Protein AF-A0A7W6MYS4-F1 (a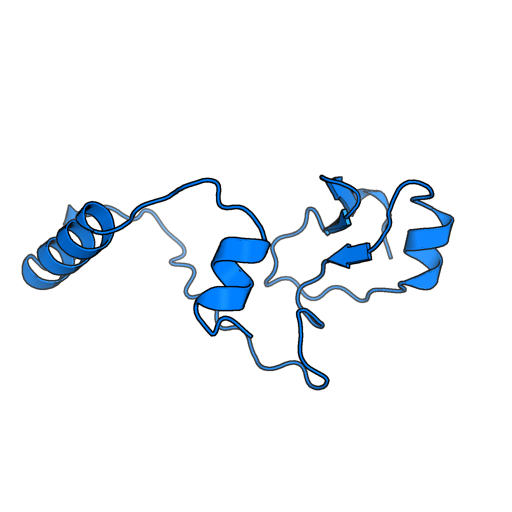fdb_monomer)

Radius of gyration: 18.54 Å; Cα contacts (8 Å, |Δi|>4): 61; chains: 1; bounding box: 41×37×38 Å

Secondary structure (DSSP, 8-state):
--GGGEEEETTEEEESS-TTS-----HHHHHHH-TT-SEEE-TT-SS-SS----------S---GGGS-HHHHHHHHHHHHT-------HHHHHHTT--

Organism: NCBI:txid1472416

Solvent-accessible surface area (backbone atoms only — not comparable to full-atom values): 6681 Å² total; per-residue (Å²): 126,70,73,85,48,45,44,80,54,95,44,25,34,31,61,73,60,64,72,86,58,91,73,83,79,60,66,71,59,47,52,70,71,41,72,78,42,80,48,78,52,59,76,68,61,76,90,47,100,63,71,70,84,80,79,77,86,72,75,91,65,93,83,54,74,84,79,47,55,72,70,55,41,50,53,53,52,50,54,56,76,70,58,80,88,77,93,74,58,72,70,62,44,59,72,70,66,67,122

pLDDT: mean 77.81, std 14.31, range [45.03, 94.06]

Sequence (99 aa):
MNYSDWQIYKKGIISKRAPHIPLKVEVDELFKYFKSGCYVRWYSNFDKAESEKFYFVIKDGDFSMDTISSKTRNMVRRCISECVVQIVDYQQIARGGGI

Foldseek 3Di:
DDQVQWDDDPLEIEGVDDQPDDDDDPPVVNCVVPVSHPYYDHNQDPPDPGRDPPDDPDDPDDDDLVVDDPVVSVVVVVVVVPDDDDDDDPVVCVVVVND

Mean predicted aligned error: 15.22 Å

Structure (mmCIF, N/CA/C/O backbone):
data_AF-A0A7W6MYS4-F1
#
_entry.id   AF-A0A7W6MYS4-F1
#
loop_
_atom_site.group_PDB
_atom_site.id
_atom_site.type_symbol
_atom_site.label_atom_id
_atom_site.label_alt_id
_atom_site.label_comp_id
_atom_site.label_asym_id
_atom_site.label_entity_id
_atom_site.label_seq_id
_atom_site.pdbx_PDB_ins_code
_atom_site.Cartn_x
_atom_site.Cartn_y
_atom_site.Cartn_z
_atom_site.occupancy
_atom_site.B_iso_or_equiv
_atom_site.auth_seq_id
_atom_site.auth_comp_id
_atom_site.auth_asym_id
_atom_site.auth_atom_id
_atom_site.pdbx_PDB_model_num
ATOM 1 N N . MET A 1 1 ? 20.308 -11.891 0.369 1.00 73.25 1 MET A N 1
ATOM 2 C CA . MET A 1 1 ? 18.976 -11.548 -0.176 1.00 73.25 1 MET A CA 1
ATOM 3 C C . MET A 1 1 ? 18.320 -12.837 -0.667 1.00 73.25 1 MET A C 1
ATOM 5 O O . MET A 1 1 ? 19.036 -13.638 -1.249 1.00 73.25 1 MET A O 1
ATOM 9 N N . ASN A 1 2 ? 17.032 -13.090 -0.400 1.00 84.00 2 ASN A N 1
ATOM 10 C CA . ASN A 1 2 ? 16.328 -14.271 -0.929 1.00 84.00 2 ASN A CA 1
ATOM 11 C C . ASN A 1 2 ? 15.378 -13.848 -2.063 1.00 84.00 2 ASN A C 1
ATOM 13 O O . ASN A 1 2 ? 14.493 -13.025 -1.844 1.00 84.00 2 ASN A O 1
ATOM 17 N N . TYR A 1 3 ? 15.560 -14.389 -3.270 1.00 84.62 3 TYR A N 1
ATOM 18 C CA . TYR A 1 3 ? 14.776 -14.011 -4.453 1.00 84.62 3 TYR A CA 1
ATOM 19 C C . TYR A 1 3 ? 13.315 -14.487 -4.398 1.00 84.62 3 TYR A C 1
ATOM 21 O O . TYR A 1 3 ? 12.459 -13.878 -5.038 1.00 84.62 3 TYR A O 1
ATOM 29 N N . SER A 1 4 ? 12.993 -15.520 -3.604 1.00 87.81 4 SER A N 1
ATOM 30 C CA . SER A 1 4 ? 11.610 -16.008 -3.447 1.00 87.81 4 SER A CA 1
ATOM 31 C C . SER A 1 4 ? 10.675 -14.980 -2.805 1.00 87.81 4 SER A C 1
ATOM 33 O O . SER A 1 4 ? 9.461 -15.014 -3.038 1.00 87.81 4 SER A O 1
ATOM 35 N N . ASP A 1 5 ? 11.253 -14.055 -2.036 1.00 88.31 5 ASP A N 1
ATOM 36 C CA . ASP A 1 5 ? 10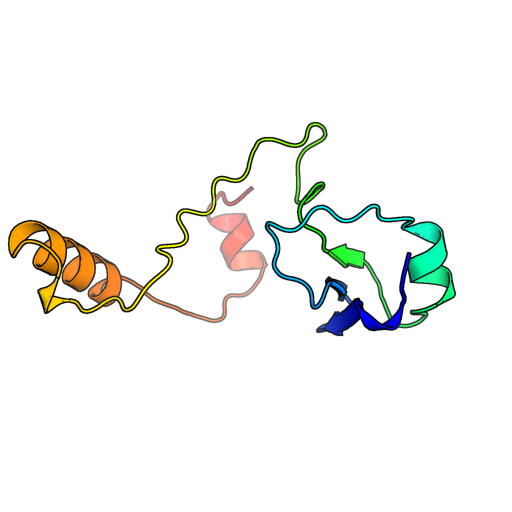.563 -12.976 -1.327 1.00 88.31 5 ASP A CA 1
ATOM 37 C C . ASP A 1 5 ? 10.155 -11.826 -2.254 1.00 88.31 5 ASP A C 1
ATOM 39 O O . ASP A 1 5 ? 9.561 -10.855 -1.795 1.00 88.31 5 ASP A O 1
ATOM 43 N N . TRP A 1 6 ? 10.445 -11.920 -3.552 1.00 90.38 6 TRP A N 1
ATOM 44 C CA . TRP A 1 6 ? 10.15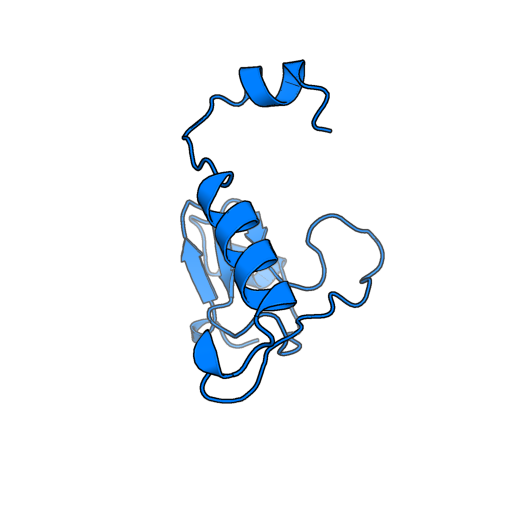8 -10.889 -4.542 1.00 90.38 6 TRP A CA 1
ATOM 45 C C . TRP A 1 6 ? 9.254 -11.421 -5.652 1.00 90.38 6 TRP A C 1
ATOM 47 O O . TRP A 1 6 ? 9.162 -12.624 -5.909 1.00 90.38 6 TRP A O 1
ATOM 57 N N . GLN A 1 7 ? 8.546 -10.511 -6.309 1.00 92.56 7 GLN A N 1
ATOM 58 C CA . GLN A 1 7 ? 7.727 -10.805 -7.481 1.00 92.56 7 GLN A CA 1
ATOM 59 C C . GLN A 1 7 ? 7.677 -9.621 -8.436 1.00 92.56 7 GLN A C 1
ATOM 61 O O . GLN A 1 7 ? 7.871 -8.474 -8.037 1.00 92.56 7 GLN A O 1
ATOM 66 N N . ILE A 1 8 ? 7.345 -9.913 -9.692 1.00 91.50 8 ILE A N 1
ATOM 67 C CA . ILE A 1 8 ? 6.977 -8.893 -10.668 1.00 91.50 8 ILE A CA 1
ATOM 68 C C . ILE A 1 8 ? 5.486 -8.596 -10.544 1.00 91.50 8 ILE A C 1
ATOM 70 O O . ILE A 1 8 ? 4.650 -9.482 -10.693 1.00 91.50 8 ILE A O 1
ATOM 74 N N . TYR A 1 9 ? 5.156 -7.327 -10.341 1.00 90.00 9 TYR A N 1
ATOM 75 C CA . TYR A 1 9 ? 3.793 -6.821 -10.400 1.00 90.00 9 TYR A CA 1
ATOM 76 C C . TYR A 1 9 ? 3.774 -5.512 -11.183 1.00 90.00 9 TYR A C 1
ATOM 78 O O . TYR A 1 9 ? 4.460 -4.560 -10.819 1.00 90.00 9 TYR A O 1
ATOM 86 N N . LYS A 1 10 ? 3.001 -5.466 -12.277 1.00 88.00 10 LYS A N 1
ATOM 87 C CA . LYS A 1 10 ? 2.903 -4.295 -13.172 1.00 88.00 10 LYS A CA 1
ATOM 88 C C . LYS A 1 10 ? 4.275 -3.716 -13.569 1.00 88.00 10 LYS A C 1
ATOM 90 O O . LYS A 1 10 ? 4.487 -2.516 -13.486 1.00 88.00 10 LYS A O 1
ATOM 95 N N . LYS A 1 11 ? 5.215 -4.582 -13.976 1.00 88.50 11 LYS A N 1
ATOM 96 C CA . LYS A 1 11 ? 6.616 -4.230 -14.310 1.00 88.50 11 LYS A CA 1
ATOM 97 C C . LYS A 1 11 ? 7.462 -3.704 -13.136 1.00 88.50 11 LYS A C 1
ATOM 99 O O . LYS A 1 11 ? 8.638 -3.425 -13.337 1.00 88.50 11 LYS A O 1
ATOM 104 N N . GLY A 1 12 ? 6.931 -3.634 -11.919 1.00 88.94 12 GLY A N 1
ATOM 105 C CA . GLY A 1 12 ? 7.705 -3.380 -10.706 1.00 88.94 12 GLY A CA 1
ATOM 106 C C . GLY A 1 12 ? 8.191 -4.674 -10.058 1.00 88.94 12 GLY A C 1
ATOM 107 O O . GLY A 1 12 ? 7.433 -5.639 -9.966 1.00 88.94 12 GLY A O 1
ATOM 108 N N . ILE A 1 13 ? 9.433 -4.691 -9.579 1.00 91.56 13 ILE A N 1
ATOM 109 C CA . ILE A 1 13 ? 9.974 -5.728 -8.692 1.00 91.56 13 ILE A CA 1
ATOM 110 C C . ILE A 1 13 ? 9.582 -5.341 -7.265 1.00 91.56 13 ILE A C 1
ATOM 112 O O . ILE A 1 13 ? 10.028 -4.313 -6.758 1.00 91.56 13 ILE A O 1
ATOM 116 N N . ILE A 1 14 ? 8.709 -6.122 -6.631 1.00 89.12 14 ILE A N 1
ATOM 117 C CA . ILE A 1 14 ? 8.106 -5.784 -5.334 1.00 89.12 14 ILE A CA 1
ATOM 118 C C . ILE A 1 14 ? 8.350 -6.911 -4.334 1.00 89.12 14 ILE A C 1
ATOM 120 O O . ILE A 1 14 ? 8.240 -8.091 -4.677 1.00 89.12 14 ILE A O 1
ATOM 124 N N . SER A 1 15 ? 8.661 -6.541 -3.091 1.00 88.19 15 SER A N 1
ATOM 125 C CA . SER A 1 15 ? 8.742 -7.483 -1.974 1.00 88.19 15 SER A CA 1
ATOM 126 C C . SER A 1 15 ? 7.356 -8.055 -1.649 1.00 88.19 15 SER A C 1
ATOM 128 O O . SER A 1 15 ? 6.378 -7.318 -1.533 1.00 88.19 15 SER A O 1
ATOM 130 N N . LYS A 1 16 ? 7.269 -9.376 -1.482 1.00 87.44 16 LYS A N 1
ATOM 131 C CA . LYS A 1 16 ? 6.099 -10.095 -0.947 1.00 87.44 16 LYS A CA 1
ATOM 132 C C . LYS A 1 16 ? 5.983 -9.956 0.569 1.00 87.44 16 LYS A C 1
ATOM 134 O O . LYS A 1 16 ? 4.940 -10.272 1.133 1.00 87.44 16 LYS A O 1
ATOM 139 N N . ARG A 1 17 ? 7.063 -9.546 1.237 1.00 81.62 17 ARG A N 1
ATOM 140 C CA . ARG A 1 17 ? 7.091 -9.391 2.692 1.00 81.62 17 ARG A CA 1
ATOM 141 C C . ARG A 1 17 ? 6.316 -8.148 3.098 1.00 81.62 17 ARG A C 1
ATOM 143 O O . ARG A 1 17 ? 6.206 -7.187 2.337 1.00 81.62 17 ARG A O 1
ATOM 150 N N . ALA A 1 18 ? 5.818 -8.163 4.329 1.00 78.94 18 ALA A N 1
ATOM 151 C CA . ALA A 1 18 ? 5.146 -7.007 4.888 1.00 78.94 18 ALA A CA 1
ATOM 152 C C . ALA A 1 18 ? 6.097 -5.784 4.917 1.00 78.94 18 ALA A C 1
ATOM 154 O O . ALA A 1 18 ? 7.272 -5.946 5.259 1.00 78.94 18 ALA A O 1
ATOM 155 N N . PRO A 1 19 ? 5.618 -4.566 4.596 1.00 70.44 19 PRO A N 1
ATOM 156 C CA . PRO A 1 19 ? 6.465 -3.376 4.442 1.00 70.44 19 PRO A CA 1
ATOM 157 C C . PRO A 1 19 ? 7.248 -2.958 5.692 1.00 70.44 19 PRO A C 1
ATOM 159 O O . PRO A 1 19 ? 8.262 -2.281 5.577 1.00 70.44 19 PRO A O 1
ATOM 162 N N . HIS A 1 20 ? 6.773 -3.336 6.880 1.00 70.62 20 HIS A N 1
ATOM 163 C CA . HIS A 1 20 ? 7.405 -3.001 8.157 1.00 70.62 20 HIS A CA 1
ATOM 164 C C . HIS A 1 20 ? 8.605 -3.898 8.488 1.00 70.62 20 HIS A C 1
ATOM 166 O O . HIS A 1 20 ? 9.325 -3.623 9.444 1.00 70.62 20 HIS A O 1
ATOM 172 N N . ILE A 1 21 ? 8.808 -4.987 7.742 1.00 73.31 21 ILE A N 1
ATOM 173 C CA . ILE A 1 21 ? 9.906 -5.913 7.987 1.00 73.31 21 ILE A CA 1
ATOM 174 C C . ILE A 1 21 ? 11.149 -5.384 7.269 1.00 73.31 21 ILE A C 1
ATOM 176 O O . ILE A 1 21 ? 11.139 -5.310 6.035 1.00 73.31 21 ILE A O 1
ATOM 180 N N . PRO A 1 22 ? 12.234 -5.062 7.998 1.00 71.06 22 PRO A N 1
ATOM 181 C CA . PRO A 1 22 ? 13.451 -4.585 7.374 1.00 71.06 22 PRO A CA 1
ATOM 182 C C . PRO A 1 22 ? 14.009 -5.613 6.389 1.00 71.06 22 PRO A C 1
ATOM 184 O O . PRO A 1 22 ? 14.098 -6.808 6.681 1.00 71.06 22 PRO A O 1
ATOM 187 N N . LEU A 1 23 ? 14.412 -5.139 5.217 1.00 74.31 23 LEU A N 1
ATOM 188 C CA . LEU A 1 23 ? 14.994 -5.933 4.151 1.00 74.31 23 LEU A CA 1
ATOM 189 C C . LEU A 1 23 ? 16.178 -5.171 3.568 1.00 74.31 23 LEU A C 1
ATOM 191 O O . LEU A 1 23 ? 16.026 -4.057 3.070 1.00 74.31 23 LEU A O 1
ATOM 195 N N . LYS A 1 24 ? 17.354 -5.798 3.588 1.00 78.00 24 LYS A N 1
ATOM 196 C CA 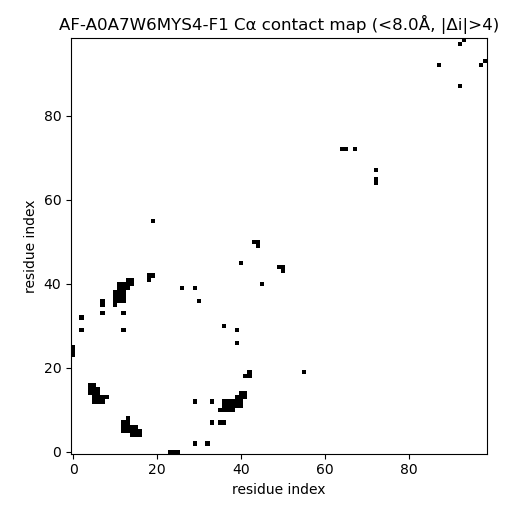. LYS A 1 24 ? 18.496 -5.311 2.817 1.00 78.00 24 LYS A CA 1
ATOM 197 C C . LYS A 1 24 ? 18.238 -5.599 1.337 1.00 78.00 24 LYS A C 1
ATOM 199 O O . LYS A 1 24 ? 18.007 -6.756 0.976 1.00 78.00 24 LYS A O 1
ATOM 204 N N . VAL A 1 25 ? 18.255 -4.557 0.510 1.00 80.19 25 VAL A N 1
ATOM 205 C CA . VAL A 1 25 ? 17.958 -4.638 -0.925 1.00 80.19 25 VAL A CA 1
ATOM 206 C C . VAL A 1 25 ? 19.223 -4.347 -1.723 1.00 80.19 25 VAL A C 1
ATOM 208 O O . VAL A 1 25 ? 19.759 -3.249 -1.636 1.00 80.19 25 VAL A O 1
ATOM 211 N N . GLU A 1 26 ? 19.668 -5.320 -2.518 1.00 86.50 26 GLU A N 1
ATOM 212 C CA . GLU A 1 26 ? 20.736 -5.148 -3.510 1.00 86.50 26 GLU A CA 1
ATOM 213 C C . GLU A 1 26 ? 20.071 -4.990 -4.886 1.00 86.50 26 GLU A C 1
ATOM 215 O O . GLU A 1 26 ? 19.723 -5.967 -5.554 1.00 86.50 26 GLU A O 1
ATOM 220 N N . VAL A 1 27 ? 19.798 -3.744 -5.282 1.00 85.69 27 VAL A N 1
ATOM 221 C CA . VAL A 1 27 ? 18.968 -3.415 -6.460 1.00 85.69 27 VAL A CA 1
ATOM 222 C C . VAL A 1 27 ? 19.530 -4.025 -7.750 1.00 85.69 27 VAL A C 1
ATOM 224 O O . VAL A 1 27 ? 18.778 -4.594 -8.546 1.00 85.69 27 VAL A O 1
ATOM 227 N N . ASP A 1 28 ? 20.850 -3.988 -7.925 1.00 87.62 28 ASP A N 1
ATOM 228 C CA . ASP A 1 28 ? 21.521 -4.537 -9.107 1.00 87.62 28 ASP A CA 1
ATOM 229 C C . ASP A 1 28 ? 21.337 -6.055 -9.231 1.00 87.62 28 ASP A C 1
ATOM 231 O O . ASP A 1 28 ? 21.191 -6.590 -10.333 1.00 87.62 28 ASP A O 1
ATOM 235 N N . GLU A 1 29 ? 21.306 -6.773 -8.107 1.00 89.94 29 GLU A N 1
ATOM 236 C CA . GLU A 1 29 ? 21.046 -8.215 -8.086 1.00 89.94 29 GLU A CA 1
ATOM 237 C C . GLU A 1 29 ? 19.594 -8.529 -8.466 1.00 89.94 29 GLU A C 1
ATOM 239 O O . GLU A 1 29 ? 19.331 -9.496 -9.186 1.00 89.94 29 GLU A O 1
ATOM 244 N N . LEU A 1 30 ? 18.645 -7.682 -8.058 1.00 89.38 30 LEU A N 1
ATOM 245 C CA . LEU A 1 30 ? 17.241 -7.840 -8.431 1.00 89.38 30 LEU A CA 1
ATOM 246 C C . LEU A 1 30 ? 17.019 -7.649 -9.928 1.00 89.38 30 LEU A C 1
ATOM 248 O O . LEU A 1 30 ? 16.321 -8.461 -10.527 1.00 89.38 30 LEU A O 1
ATOM 252 N N . PHE A 1 31 ? 17.639 -6.653 -10.559 1.00 91.62 31 PHE A N 1
ATOM 253 C CA . PHE A 1 31 ? 17.553 -6.492 -12.016 1.00 91.62 31 PHE A CA 1
ATOM 254 C C . PHE A 1 31 ? 18.293 -7.597 -12.781 1.00 91.62 31 PHE A C 1
ATOM 256 O O . PHE A 1 31 ? 17.910 -7.953 -13.901 1.00 91.62 31 PHE A O 1
ATOM 263 N N . LYS A 1 32 ? 19.334 -8.200 -12.188 1.00 91.50 32 LYS A N 1
ATOM 264 C CA . LYS A 1 32 ? 19.964 -9.400 -12.757 1.00 91.50 32 LYS A CA 1
ATOM 265 C C . LYS A 1 32 ? 18.994 -10.580 -12.785 1.00 91.50 32 LYS A C 1
ATOM 267 O O . LYS A 1 32 ? 18.948 -11.263 -13.805 1.00 91.50 32 LYS A O 1
ATOM 272 N N . TYR A 1 33 ? 18.221 -10.783 -11.720 1.00 91.44 33 TYR A N 1
ATOM 273 C CA . TYR A 1 33 ? 17.288 -11.905 -11.592 1.00 91.44 33 TYR A CA 1
ATOM 274 C C . TYR A 1 33 ? 15.951 -11.667 -12.319 1.00 91.44 33 TYR A C 1
ATOM 276 O O . TYR A 1 33 ? 15.468 -12.518 -13.062 1.00 91.44 33 TYR A O 1
ATOM 284 N N . PHE A 1 34 ? 15.361 -10.482 -12.164 1.00 91.50 34 PHE A N 1
ATOM 285 C CA . PHE A 1 34 ? 14.048 -10.118 -12.692 1.00 91.50 34 PHE A CA 1
ATOM 286 C C . PHE A 1 34 ? 14.162 -9.235 -13.942 1.00 91.50 34 PHE A C 1
ATOM 288 O O . PHE A 1 34 ? 13.892 -8.035 -13.912 1.00 91.50 34 PHE A O 1
ATOM 295 N N . LYS A 1 35 ? 14.513 -9.850 -15.078 1.00 88.25 35 LYS A N 1
ATOM 296 C CA . LYS A 1 35 ? 14.768 -9.148 -16.354 1.00 88.25 35 LYS A CA 1
ATOM 297 C C . LYS A 1 35 ? 13.599 -8.326 -16.903 1.00 88.25 35 LYS A C 1
ATOM 299 O O . LYS A 1 35 ? 13.817 -7.417 -17.693 1.00 88.25 35 LYS A O 1
ATOM 304 N N . SER A 1 36 ? 12.363 -8.651 -16.526 1.00 88.69 36 SER A N 1
ATOM 305 C CA . SER A 1 36 ? 11.158 -7.950 -16.988 1.00 88.69 36 SER A CA 1
ATOM 306 C C . SER A 1 36 ? 10.744 -6.769 -16.101 1.00 88.69 36 SER A C 1
ATOM 308 O O . SER A 1 36 ? 9.749 -6.105 -16.410 1.00 88.69 36 SER A O 1
ATOM 310 N N . GLY A 1 37 ? 11.468 -6.532 -15.003 1.00 87.94 37 GLY A N 1
ATOM 311 C CA . GLY A 1 37 ? 11.248 -5.416 -14.094 1.00 87.94 37 GLY A CA 1
ATOM 312 C C . GLY A 1 37 ? 11.869 -4.122 -14.610 1.00 87.94 37 GLY A C 1
ATOM 313 O O . GLY A 1 37 ? 12.989 -4.123 -15.108 1.00 87.94 37 GLY A O 1
ATOM 314 N N . CYS A 1 38 ? 11.147 -3.014 -14.468 1.00 88.00 38 CYS A N 1
ATOM 315 C CA . CYS A 1 38 ? 11.585 -1.674 -14.866 1.00 88.00 38 CYS A CA 1
ATOM 316 C C . CYS A 1 38 ? 11.968 -0.799 -13.664 1.00 88.00 38 CYS A C 1
ATOM 318 O O . CYS A 1 38 ? 12.711 0.161 -13.815 1.00 88.00 38 CYS A O 1
ATOM 320 N N . TYR A 1 39 ? 11.464 -1.121 -12.473 1.00 84.38 39 TYR A N 1
ATOM 321 C CA . TYR A 1 39 ? 11.746 -0.407 -11.230 1.00 84.38 39 TYR A CA 1
ATOM 322 C C . TYR A 1 39 ? 11.629 -1.364 -10.042 1.00 84.38 39 TYR A C 1
ATOM 324 O O . TYR A 1 39 ? 10.917 -2.369 -10.120 1.00 84.38 39 TYR A O 1
ATOM 332 N N . VAL A 1 40 ? 12.302 -1.056 -8.933 1.00 84.50 40 VAL A N 1
ATOM 333 C CA . VAL A 1 40 ? 12.179 -1.807 -7.676 1.00 84.50 40 VAL A CA 1
ATOM 334 C C . VAL A 1 40 ? 11.368 -0.976 -6.691 1.00 84.50 40 VAL A C 1
ATOM 336 O O . VAL A 1 40 ? 11.658 0.197 -6.481 1.00 84.50 40 VAL A O 1
ATOM 339 N N . ARG A 1 41 ? 10.346 -1.577 -6.076 1.00 78.75 41 ARG A N 1
ATOM 340 C CA . ARG A 1 41 ? 9.528 -0.942 -5.039 1.00 78.75 41 ARG A CA 1
ATOM 341 C C . ARG A 1 41 ? 9.790 -1.616 -3.699 1.00 78.75 41 ARG A C 1
ATOM 343 O O . ARG A 1 41 ? 9.423 -2.775 -3.505 1.00 78.75 41 ARG A O 1
ATOM 350 N N . TRP A 1 42 ? 10.379 -0.876 -2.764 1.00 77.75 42 TRP A N 1
ATOM 351 C CA . TRP A 1 42 ? 10.587 -1.333 -1.391 1.00 77.75 42 TRP A CA 1
ATOM 352 C C . TRP A 1 42 ? 10.435 -0.187 -0.384 1.00 77.75 42 TRP A C 1
ATOM 354 O O . TRP A 1 42 ? 10.389 0.984 -0.752 1.00 77.75 42 TRP A O 1
ATOM 364 N N . TYR A 1 43 ? 10.300 -0.552 0.892 1.00 65.12 43 TYR A N 1
ATOM 365 C CA . TYR A 1 43 ? 9.831 0.331 1.963 1.00 65.12 43 TYR A CA 1
ATOM 366 C C . TYR A 1 43 ? 10.785 1.484 2.306 1.00 65.12 43 TYR A C 1
ATOM 368 O O . TYR A 1 43 ? 10.329 2.508 2.797 1.00 65.12 43 TYR A O 1
ATOM 376 N N . SER A 1 44 ? 12.094 1.333 2.080 1.00 59.28 44 SER A N 1
ATOM 377 C CA . SER A 1 44 ? 13.080 2.296 2.584 1.00 59.28 44 SER A CA 1
ATOM 378 C C . SER A 1 44 ? 13.396 3.431 1.612 1.00 59.28 44 SER A C 1
ATOM 380 O O 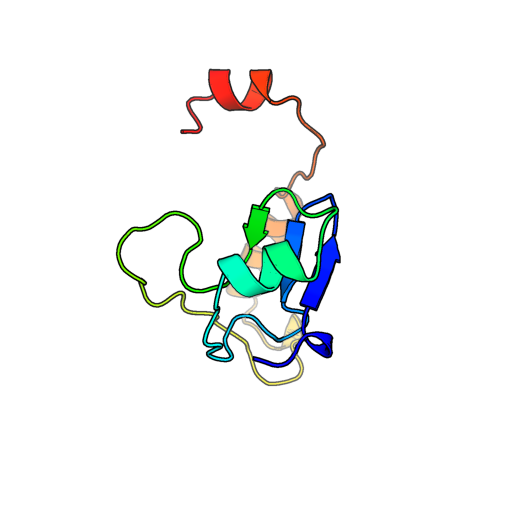. SER A 1 44 ? 14.215 4.272 1.957 1.00 59.28 44 SER A O 1
ATOM 382 N N . ASN A 1 45 ? 12.822 3.425 0.404 1.00 55.56 45 ASN A N 1
ATOM 383 C CA . ASN A 1 45 ? 13.255 4.318 -0.676 1.00 55.56 45 ASN A CA 1
ATOM 384 C C . ASN A 1 45 ? 12.110 4.741 -1.610 1.00 55.56 45 ASN A C 1
ATOM 386 O O . ASN A 1 45 ? 12.323 5.035 -2.785 1.00 55.56 45 ASN A O 1
ATOM 390 N N . PHE A 1 46 ? 10.875 4.734 -1.105 1.00 50.88 46 PHE A N 1
ATOM 391 C CA . PHE A 1 46 ? 9.754 5.335 -1.820 1.00 50.88 46 PHE A CA 1
ATOM 392 C C . PHE A 1 46 ? 9.849 6.860 -1.622 1.00 50.88 46 PHE A C 1
ATOM 394 O O . PHE A 1 46 ? 9.347 7.395 -0.640 1.00 50.88 46 PHE A O 1
ATOM 401 N N . ASP A 1 47 ? 10.558 7.523 -2.540 1.00 47.31 47 ASP A N 1
ATOM 402 C CA . ASP A 1 47 ? 10.566 8.981 -2.764 1.00 47.31 47 ASP A CA 1
ATOM 403 C C . ASP A 1 47 ? 11.30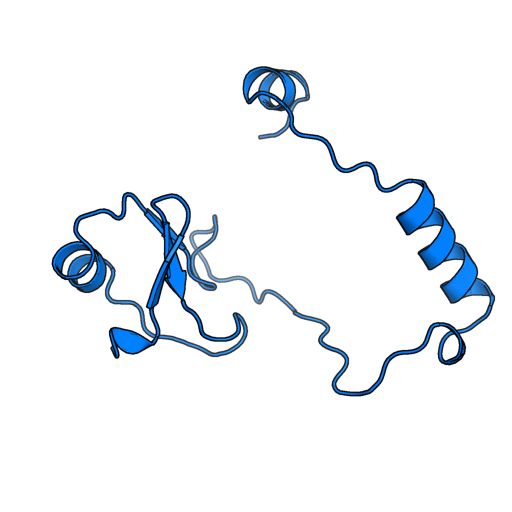9 9.908 -1.770 1.00 47.31 47 ASP A C 1
ATOM 405 O O . ASP A 1 47 ? 11.080 11.116 -1.770 1.00 47.31 47 ASP A O 1
ATOM 409 N N . LYS A 1 48 ? 12.250 9.411 -0.951 1.00 46.34 48 LYS A N 1
ATOM 410 C CA . LYS A 1 48 ? 13.106 10.274 -0.102 1.00 46.34 48 LYS A CA 1
ATOM 411 C C . LYS A 1 48 ? 14.552 9.780 -0.007 1.00 46.34 48 LYS A C 1
ATOM 413 O O . LYS A 1 48 ? 14.790 8.581 0.065 1.00 46.34 48 LYS A O 1
ATOM 418 N N . ALA A 1 49 ? 15.504 10.720 0.040 1.00 50.12 49 ALA A N 1
ATOM 419 C CA . ALA A 1 49 ? 16.941 10.457 0.210 1.00 50.12 49 ALA A CA 1
ATOM 420 C C . ALA A 1 49 ? 17.315 9.954 1.621 1.00 50.12 49 ALA A C 1
ATOM 422 O O . ALA A 1 49 ? 18.360 9.335 1.800 1.00 50.12 49 ALA A O 1
ATOM 423 N N . GLU A 1 50 ? 16.451 10.184 2.611 1.00 50.38 50 GLU A N 1
ATOM 424 C CA . GLU A 1 50 ? 16.593 9.679 3.975 1.00 50.38 50 GLU A CA 1
ATOM 425 C C . GLU A 1 50 ? 15.332 8.900 4.358 1.00 50.38 50 GLU A C 1
ATOM 427 O O . GLU A 1 50 ? 14.208 9.357 4.131 1.00 50.38 50 GLU A O 1
ATOM 432 N N . SER A 1 51 ? 15.509 7.704 4.927 1.00 49.66 51 SER A N 1
ATOM 433 C CA . SER A 1 51 ? 14.392 6.867 5.355 1.00 49.66 51 SER A CA 1
ATOM 434 C C . SER A 1 51 ? 13.698 7.505 6.559 1.00 49.66 51 SER A C 1
ATOM 436 O O . SER A 1 51 ? 14.094 7.302 7.710 1.00 49.66 51 SER A O 1
ATOM 438 N N . GLU A 1 52 ? 12.644 8.272 6.320 1.00 52.72 52 GLU A N 1
ATOM 439 C CA . GLU A 1 52 ? 11.730 8.625 7.395 1.00 52.72 52 GLU A CA 1
ATOM 440 C C . GLU A 1 52 ? 10.958 7.383 7.841 1.00 52.72 52 GLU A C 1
ATOM 442 O O . GLU A 1 52 ? 10.557 6.529 7.044 1.00 52.72 52 GLU A O 1
ATOM 447 N N . LYS A 1 53 ? 10.766 7.280 9.157 1.00 47.94 53 LYS A N 1
ATOM 448 C CA . LYS A 1 53 ? 9.994 6.220 9.800 1.00 47.94 53 LYS A CA 1
ATOM 449 C C . LYS A 1 53 ? 8.552 6.304 9.301 1.00 47.94 53 LYS A C 1
ATOM 451 O O . LYS A 1 53 ? 7.753 7.071 9.828 1.00 47.94 53 LYS A O 1
ATOM 456 N N . PHE A 1 54 ? 8.213 5.520 8.283 1.00 47.34 54 PHE A N 1
ATOM 457 C CA . PHE A 1 54 ? 6.824 5.278 7.918 1.00 47.34 54 PHE A CA 1
ATOM 458 C C . PHE A 1 54 ? 6.170 4.532 9.087 1.00 47.34 54 PHE A C 1
ATOM 460 O O . PHE A 1 54 ? 6.429 3.349 9.313 1.00 47.34 54 PHE A O 1
ATOM 467 N N . TYR A 1 55 ? 5.369 5.240 9.882 1.00 50.28 55 TYR A N 1
ATOM 468 C CA . TYR A 1 55 ? 4.602 4.626 10.958 1.00 50.28 55 TYR A CA 1
ATOM 469 C C . TYR A 1 55 ? 3.385 3.939 10.348 1.00 50.28 55 TYR A C 1
ATOM 471 O O . TYR A 1 55 ? 2.415 4.583 9.953 1.00 50.28 55 TYR A O 1
ATOM 479 N N . PHE A 1 56 ? 3.424 2.614 10.279 1.00 52.38 56 PHE A N 1
ATOM 480 C CA . PHE A 1 56 ? 2.211 1.836 10.095 1.00 52.38 56 PHE A CA 1
ATOM 481 C C . PHE A 1 56 ? 1.522 1.732 11.457 1.00 52.38 56 PHE A C 1
ATOM 483 O O . PHE A 1 56 ? 2.063 1.121 12.376 1.00 52.38 56 PHE A O 1
ATOM 490 N N . VAL A 1 57 ? 0.329 2.311 11.602 1.00 55.06 57 VAL A N 1
ATOM 491 C CA . VAL A 1 57 ? -0.554 1.970 12.726 1.00 55.06 57 VAL A CA 1
ATOM 492 C C . VAL A 1 57 ? -1.274 0.684 12.339 1.00 55.06 57 VAL A C 1
ATOM 494 O O . VAL A 1 57 ? -2.384 0.706 11.812 1.00 55.06 57 VAL A O 1
ATOM 497 N N . ILE A 1 58 ? -0.593 -0.445 12.522 1.00 59.69 58 ILE A N 1
ATOM 498 C CA . ILE A 1 58 ? -1.212 -1.763 12.393 1.00 59.69 58 ILE A CA 1
ATOM 499 C C . ILE A 1 58 ? -1.856 -2.053 13.742 1.00 59.69 58 ILE A C 1
ATOM 501 O O . ILE A 1 58 ? -1.173 -2.136 14.761 1.00 59.69 58 ILE A O 1
ATOM 505 N N . LYS A 1 59 ? -3.186 -2.140 13.771 1.00 63.94 59 LYS A N 1
ATOM 506 C CA . LYS A 1 59 ? -3.872 -2.665 14.945 1.00 63.94 59 LYS A CA 1
ATOM 507 C C . LYS A 1 59 ? -3.735 -4.182 14.900 1.00 63.94 59 LYS A C 1
ATOM 509 O O . LYS A 1 59 ? -4.424 -4.830 14.121 1.00 63.94 59 LYS A O 1
ATOM 514 N N . ASP A 1 60 ? -2.829 -4.717 15.710 1.00 57.31 60 ASP A N 1
ATOM 515 C CA . ASP A 1 60 ? -2.693 -6.159 15.899 1.00 57.31 60 ASP A CA 1
ATOM 516 C C . ASP A 1 60 ? -3.916 -6.667 16.678 1.00 57.31 60 ASP A C 1
ATOM 518 O O . ASP A 1 60 ? -4.023 -6.492 17.892 1.00 57.31 60 ASP A O 1
ATOM 522 N N . GLY A 1 61 ? -4.893 -7.218 15.953 1.00 74.94 61 GLY A N 1
ATOM 523 C CA . GLY A 1 61 ? -6.103 -7.828 16.508 1.00 74.94 61 GLY A CA 1
ATOM 524 C C . GLY A 1 61 ? -7.358 -7.571 15.676 1.00 74.94 61 GLY A C 1
ATOM 525 O O . GLY A 1 61 ? -7.367 -6.743 14.762 1.00 74.94 61 GLY A O 1
ATOM 526 N N . ASP A 1 62 ? -8.441 -8.269 16.019 1.00 73.62 62 ASP A N 1
ATOM 527 C CA . ASP A 1 62 ? -9.730 -8.091 15.356 1.00 73.62 62 ASP A CA 1
ATOM 528 C C . ASP A 1 62 ? -10.240 -6.656 15.538 1.00 73.62 62 ASP A C 1
ATOM 530 O O . ASP A 1 62 ? -10.358 -6.125 16.649 1.00 73.62 62 ASP A O 1
ATOM 534 N N . PHE A 1 63 ? -10.549 -6.007 14.418 1.00 79.00 63 PHE A N 1
ATOM 535 C CA . PHE A 1 63 ? -11.119 -4.670 14.394 1.00 79.00 63 PHE A CA 1
ATOM 536 C C . PHE A 1 63 ? -12.571 -4.737 13.931 1.00 79.00 63 PHE A C 1
ATOM 538 O O . PHE A 1 63 ? -12.856 -5.094 12.791 1.00 79.00 63 PHE A O 1
ATOM 545 N N . SER A 1 64 ? -13.490 -4.331 14.806 1.00 82.81 64 SER A N 1
ATOM 546 C CA . SER A 1 64 ? -14.884 -4.075 14.439 1.00 82.81 64 SER A CA 1
ATOM 547 C C . SER A 1 64 ? -15.212 -2.597 14.625 1.00 82.81 64 SER A C 1
ATOM 549 O O . SER A 1 64 ? -14.717 -1.944 15.547 1.00 82.81 64 SER A O 1
ATOM 551 N N . MET A 1 65 ? -16.105 -2.073 13.784 1.00 84.94 65 MET A N 1
ATOM 552 C CA . MET A 1 65 ? -16.686 -0.741 13.958 1.00 84.94 65 MET A CA 1
ATOM 553 C C . MET A 1 65 ? -17.348 -0.578 15.330 1.00 84.94 65 MET A C 1
ATOM 555 O O . MET A 1 65 ? -17.412 0.528 15.851 1.00 84.94 65 MET A O 1
ATOM 559 N N . ASP A 1 66 ? -17.798 -1.659 15.957 1.00 86.88 66 ASP A N 1
ATOM 560 C CA . ASP A 1 66 ? -18.393 -1.608 17.293 1.00 86.88 66 ASP A CA 1
ATOM 561 C C . ASP A 1 66 ? -17.360 -1.393 18.405 1.00 86.88 66 ASP A C 1
ATOM 563 O O . ASP A 1 66 ? -17.717 -0.969 19.500 1.00 86.88 66 ASP A O 1
ATOM 567 N N . THR A 1 67 ? -16.072 -1.599 18.109 1.00 87.81 67 THR A N 1
ATOM 568 C CA . THR A 1 67 ? -14.969 -1.385 19.061 1.00 87.81 67 THR A CA 1
ATOM 569 C C . THR A 1 67 ? -14.530 0.076 19.174 1.00 87.81 67 THR A C 1
ATOM 571 O O . THR A 1 67 ? -13.693 0.395 20.018 1.00 87.81 67 THR A O 1
ATOM 574 N N . ILE A 1 68 ? -15.062 0.979 18.340 1.00 89.06 68 ILE A N 1
ATOM 575 C CA . ILE A 1 68 ? -14.718 2.408 18.360 1.00 89.06 68 ILE A CA 1
ATOM 576 C C . ILE A 1 68 ? -15.921 3.262 18.777 1.00 89.06 68 ILE A C 1
ATOM 578 O O . ILE A 1 68 ? -17.081 2.915 18.543 1.00 89.06 68 ILE A O 1
ATOM 582 N N . SER A 1 69 ? -15.642 4.418 19.390 1.00 92.94 69 SER A N 1
ATOM 583 C CA . SER A 1 69 ? -16.685 5.324 19.886 1.00 92.94 69 SER A CA 1
ATOM 584 C C . SER A 1 69 ? -17.661 5.735 18.778 1.00 92.94 69 SER A C 1
ATOM 586 O O . SER A 1 69 ? -17.291 5.818 17.605 1.00 92.94 69 SER A O 1
ATOM 588 N N . SER A 1 70 ? -18.904 6.067 19.134 1.00 93.06 70 SER A N 1
ATOM 589 C CA . SER A 1 70 ? -19.907 6.538 18.165 1.00 93.06 70 SER A CA 1
ATOM 590 C C . SER A 1 70 ? -19.425 7.749 17.357 1.00 93.06 70 SER A C 1
ATOM 592 O O . SER A 1 70 ? -19.678 7.823 16.155 1.00 93.06 70 SER A O 1
ATOM 594 N N . LYS A 1 71 ? -18.655 8.652 17.984 1.00 94.06 71 LYS A N 1
ATOM 595 C CA . LYS A 1 71 ? -18.029 9.796 17.307 1.00 94.06 71 LYS A CA 1
ATOM 596 C C . LYS A 1 71 ? -17.009 9.331 16.265 1.00 94.06 71 LYS A C 1
ATOM 598 O O . LYS A 1 71 ? -17.070 9.766 15.118 1.00 94.06 71 LYS A O 1
ATOM 603 N N . THR A 1 72 ? -16.116 8.413 16.637 1.00 91.38 72 THR A N 1
ATOM 604 C CA . THR A 1 72 ? -15.104 7.855 15.728 1.00 91.38 72 THR A CA 1
ATOM 605 C C . THR A 1 72 ? -15.751 7.074 14.584 1.00 91.38 72 THR A C 1
ATOM 607 O O . THR A 1 72 ? -15.396 7.296 13.431 1.00 91.38 72 THR A O 1
ATOM 610 N N . ARG A 1 73 ? -16.756 6.230 14.864 1.00 93.50 73 ARG A N 1
ATOM 611 C CA . ARG A 1 73 ? -17.533 5.519 13.832 1.00 93.50 73 ARG A CA 1
ATOM 612 C C . ARG A 1 73 ? -18.137 6.472 12.809 1.00 93.50 73 ARG A C 1
ATOM 614 O O . ARG A 1 73 ? -18.083 6.181 11.619 1.00 93.50 73 ARG A O 1
ATOM 621 N N . ASN A 1 74 ? -18.719 7.582 13.261 1.00 92.38 74 ASN A N 1
ATOM 622 C CA . ASN A 1 74 ? -19.335 8.561 12.368 1.00 92.38 74 ASN A CA 1
ATOM 623 C C . ASN A 1 74 ? -18.292 9.209 11.440 1.00 92.38 74 ASN A C 1
ATOM 625 O O . ASN A 1 74 ? -18.503 9.284 10.234 1.00 92.38 74 ASN A O 1
ATOM 629 N N . MET A 1 75 ? -17.129 9.584 11.982 1.00 91.12 75 MET A N 1
ATOM 630 C CA . MET A 1 75 ? -16.021 10.127 11.185 1.00 91.12 75 MET A CA 1
ATOM 631 C C . MET A 1 75 ? -15.503 9.122 10.154 1.00 91.12 75 MET A C 1
ATOM 633 O O . MET A 1 75 ? -15.323 9.476 8.993 1.00 91.12 75 MET A O 1
ATOM 637 N N . VAL A 1 76 ? -15.313 7.861 10.556 1.00 88.44 76 VAL A N 1
ATOM 638 C CA . VAL A 1 76 ? -14.868 6.792 9.650 1.00 88.44 76 VAL A CA 1
ATOM 639 C C . VAL A 1 76 ? -15.888 6.570 8.532 1.00 88.44 76 VAL A C 1
ATOM 641 O O . VAL A 1 76 ? -15.511 6.542 7.365 1.00 88.44 76 VAL A O 1
ATOM 644 N N . ARG A 1 77 ? -17.184 6.477 8.860 1.00 90.00 77 ARG A N 1
ATOM 645 C CA . ARG A 1 77 ? -18.249 6.315 7.857 1.00 90.00 77 ARG A CA 1
ATOM 646 C C . ARG A 1 77 ? -18.304 7.485 6.878 1.00 90.00 77 ARG A C 1
ATOM 648 O O . ARG A 1 77 ? -18.412 7.235 5.685 1.00 90.00 77 ARG A O 1
ATOM 655 N N . A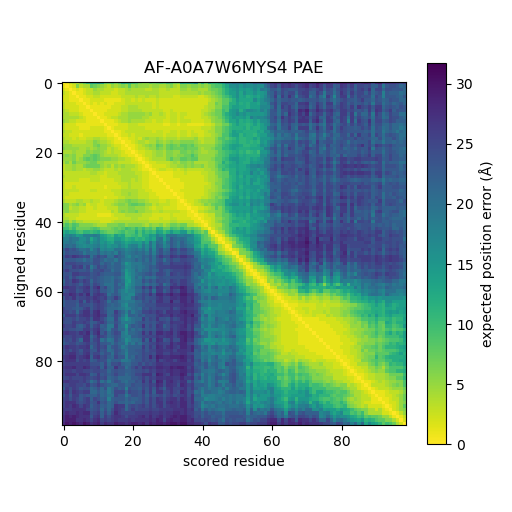RG A 1 78 ? -18.186 8.726 7.363 1.00 90.00 78 ARG A N 1
ATOM 656 C CA . ARG A 1 78 ? -18.129 9.927 6.513 1.00 90.00 78 ARG A CA 1
ATOM 657 C C . ARG A 1 78 ? -16.939 9.904 5.558 1.00 90.00 78 ARG A C 1
ATOM 659 O O . ARG A 1 78 ? -17.118 10.075 4.359 1.00 90.00 78 ARG A O 1
ATOM 666 N N . CYS A 1 79 ? -15.752 9.610 6.081 1.00 86.88 79 CYS A N 1
ATOM 667 C CA . CYS A 1 79 ? -14.534 9.521 5.279 1.00 86.88 79 CYS A CA 1
ATOM 668 C C . CYS A 1 79 ? -14.664 8.462 4.172 1.00 86.88 79 CYS A C 1
ATOM 670 O O . CYS A 1 79 ? -14.329 8.722 3.023 1.00 86.88 79 CYS A O 1
ATOM 672 N N . ILE A 1 80 ? -15.228 7.291 4.492 1.00 85.88 80 ILE A N 1
ATOM 673 C CA . ILE A 1 80 ? -15.485 6.237 3.501 1.00 85.88 80 ILE A CA 1
ATOM 674 C C . ILE A 1 80 ? -16.548 6.673 2.485 1.00 85.88 80 ILE A C 1
ATOM 676 O O . ILE A 1 80 ? -16.374 6.418 1.300 1.00 85.88 80 ILE A O 1
ATOM 680 N N . SER A 1 81 ? -17.629 7.338 2.912 1.00 86.88 81 SER A N 1
ATOM 681 C CA . SER A 1 81 ? -18.678 7.796 1.987 1.00 86.88 81 SER A CA 1
ATOM 682 C C . SER A 1 81 ? -18.199 8.865 1.006 1.00 86.88 81 SER A C 1
ATOM 684 O O . SER A 1 81 ? -18.734 8.969 -0.091 1.00 86.88 81 SER A O 1
ATOM 686 N N . GLU A 1 82 ? -17.189 9.643 1.395 1.00 83.88 82 GLU A N 1
ATOM 687 C CA . GLU A 1 82 ? -16.553 10.663 0.557 1.00 83.88 82 GLU A CA 1
ATOM 688 C C . GLU A 1 82 ? -15.335 10.109 -0.210 1.00 83.88 82 GLU A C 1
ATOM 690 O O . GLU A 1 82 ? -14.727 10.813 -1.016 1.00 83.88 82 GLU A O 1
ATOM 695 N N . CYS A 1 83 ? -14.971 8.839 0.004 1.00 82.75 83 CYS A N 1
ATOM 696 C CA . CYS A 1 83 ? -13.847 8.201 -0.666 1.00 82.75 83 CYS A CA 1
ATOM 697 C C . CYS A 1 83 ? -14.245 7.772 -2.083 1.00 82.75 83 CYS A C 1
ATOM 699 O O . CYS A 1 83 ? -14.931 6.769 -2.285 1.00 82.75 83 CYS A O 1
ATOM 701 N N . VAL A 1 84 ? -13.784 8.527 -3.079 1.00 80.19 84 VAL A N 1
ATOM 702 C CA . VAL A 1 84 ? -13.986 8.209 -4.496 1.00 80.19 84 VAL A CA 1
ATOM 703 C C . VAL A 1 84 ? -12.718 7.577 -5.062 1.00 80.19 84 VAL A C 1
ATOM 705 O O . VAL A 1 84 ? -11.657 8.199 -5.086 1.00 80.19 84 VAL A O 1
ATOM 708 N N . VAL A 1 85 ? -12.834 6.343 -5.560 1.00 79.94 85 VAL A N 1
ATOM 709 C CA . VAL A 1 85 ? -11.759 5.655 -6.287 1.00 79.94 85 VAL A CA 1
ATOM 710 C C . VAL A 1 85 ? -12.099 5.656 -7.771 1.00 79.94 85 VAL A C 1
ATOM 712 O O . VAL A 1 85 ? -13.100 5.076 -8.183 1.00 79.94 85 VAL A O 1
ATOM 715 N N . GLN A 1 86 ? -11.256 6.293 -8.579 1.00 81.69 86 GLN A N 1
ATOM 716 C CA . GLN A 1 86 ? -11.422 6.371 -10.030 1.00 81.69 86 GLN A CA 1
ATO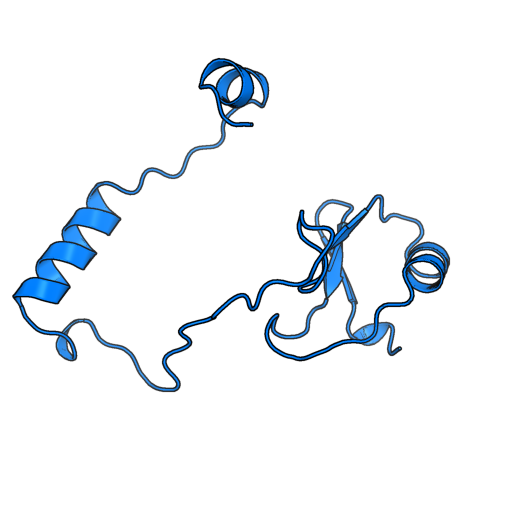M 717 C C . GLN A 1 86 ? -10.088 6.168 -10.747 1.00 81.69 86 GLN A C 1
ATOM 719 O O . GLN A 1 86 ? -9.028 6.536 -10.237 1.00 81.69 86 GLN A O 1
ATOM 724 N N . ILE A 1 87 ? -10.147 5.577 -11.940 1.00 81.31 87 ILE A N 1
ATOM 725 C CA . ILE A 1 87 ? -9.005 5.524 -12.854 1.00 81.31 87 ILE A CA 1
ATOM 726 C C . ILE A 1 87 ? -8.918 6.894 -13.523 1.00 81.31 87 ILE A C 1
ATOM 728 O O . ILE A 1 87 ? -9.863 7.310 -14.188 1.00 81.31 87 ILE A O 1
ATOM 732 N N . VAL A 1 88 ? -7.797 7.584 -13.338 1.00 82.31 88 VAL A N 1
ATOM 733 C CA . VAL A 1 88 ? -7.539 8.897 -13.941 1.00 82.31 88 VAL A CA 1
ATOM 734 C C . VAL A 1 88 ? -6.341 8.824 -14.873 1.00 82.31 88 VAL A C 1
ATOM 736 O O . VAL A 1 88 ? -5.417 8.037 -14.649 1.00 82.31 88 VAL A O 1
ATOM 739 N N . ASP A 1 89 ? -6.364 9.648 -15.918 1.00 85.19 89 ASP A N 1
ATOM 740 C CA . ASP A 1 89 ? -5.214 9.821 -16.801 1.00 85.19 89 ASP A CA 1
ATOM 741 C C . ASP A 1 89 ? -4.150 10.696 -16.121 1.00 85.19 89 ASP A C 1
ATOM 743 O O . ASP A 1 89 ? -4.452 11.620 -15.361 1.00 85.19 89 ASP A O 1
ATOM 747 N N . TYR A 1 90 ? -2.885 10.432 -16.434 1.00 77.38 90 TYR A N 1
ATOM 748 C CA . TYR A 1 90 ? -1.733 11.164 -15.922 1.00 77.38 90 TYR A CA 1
ATOM 749 C C . TYR A 1 90 ? -1.859 12.678 -16.148 1.00 77.38 90 TYR A C 1
ATOM 751 O O . TYR A 1 90 ? -1.531 13.473 -15.265 1.00 77.38 90 TYR A O 1
ATOM 759 N N . GLN A 1 91 ? -2.408 13.094 -17.294 1.00 81.56 91 GLN A N 1
ATOM 760 C CA . GLN A 1 91 ? -2.601 14.515 -17.587 1.00 81.56 91 GLN A CA 1
ATOM 761 C C . GLN A 1 91 ? -3.573 15.212 -16.625 1.00 81.56 91 GLN A C 1
ATOM 763 O O . GLN A 1 91 ? -3.410 16.405 -16.368 1.00 81.56 91 GLN A O 1
ATOM 768 N N . GLN A 1 92 ? -4.569 14.502 -16.078 1.00 77.69 92 GLN A N 1
ATOM 769 C CA . GLN A 1 92 ? -5.485 15.076 -15.086 1.00 77.69 92 GLN A CA 1
ATOM 770 C C . GLN A 1 92 ? -4.783 15.331 -13.750 1.00 77.69 92 GLN A C 1
ATOM 772 O O . GLN A 1 92 ? -5.050 16.348 -13.116 1.00 77.69 92 GLN A O 1
ATOM 777 N N . ILE A 1 93 ? -3.856 14.456 -13.351 1.00 77.00 93 ILE A N 1
ATOM 778 C CA . ILE A 1 93 ? -3.083 14.606 -12.109 1.00 77.00 93 ILE A CA 1
ATOM 779 C C . ILE A 1 93 ? -2.145 15.817 -12.209 1.00 77.00 93 ILE A C 1
ATOM 781 O O . ILE A 1 93 ? -2.154 16.681 -11.333 1.00 77.00 93 ILE A O 1
ATOM 785 N N . ALA A 1 94 ? -1.402 15.928 -13.314 1.00 73.75 94 ALA A N 1
ATOM 786 C CA . ALA A 1 94 ? -0.435 17.006 -13.525 1.00 73.75 94 ALA A CA 1
ATOM 787 C C . ALA A 1 94 ? -1.079 18.408 -13.547 1.00 73.75 94 ALA A C 1
ATOM 789 O O . ALA A 1 94 ? -0.480 19.377 -13.087 1.00 73.75 94 ALA A O 1
ATOM 790 N N . ARG A 1 95 ? -2.319 18.535 -14.045 1.00 72.75 95 ARG A N 1
ATOM 791 C CA . ARG A 1 95 ? -3.061 19.813 -14.064 1.00 72.75 95 ARG A CA 1
ATOM 792 C C . ARG A 1 95 ? -3.593 20.233 -12.691 1.00 72.75 95 ARG A C 1
ATOM 794 O O . ARG A 1 95 ? -3.821 21.418 -12.481 1.00 72.75 95 ARG A O 1
ATOM 801 N N . GLY A 1 96 ? -3.797 19.285 -11.776 1.00 69.88 96 GLY A N 1
ATOM 802 C CA . GLY A 1 96 ? -4.312 19.538 -10.427 1.00 69.88 96 GLY A CA 1
ATOM 803 C C . GLY A 1 96 ? -3.263 20.017 -9.420 1.00 69.88 96 GLY A C 1
ATOM 804 O O . GLY A 1 96 ? -3.590 20.153 -8.245 1.00 69.88 96 GLY A O 1
ATOM 805 N N . GLY A 1 97 ? -2.014 20.238 -9.848 1.00 52.34 97 GLY A N 1
ATOM 806 C CA . GLY A 1 97 ? -0.916 20.620 -8.954 1.00 52.34 97 GLY A CA 1
ATOM 807 C C . GLY A 1 97 ? -0.381 19.467 -8.100 1.00 52.34 97 GLY A C 1
ATOM 808 O O . GLY A 1 97 ? 0.293 19.713 -7.109 1.00 52.34 97 GLY A O 1
ATOM 809 N N . GLY A 1 98 ? -0.687 18.217 -8.464 1.00 55.47 98 GLY A N 1
ATOM 810 C CA . GLY A 1 98 ? -0.109 17.037 -7.830 1.00 55.47 98 GLY A CA 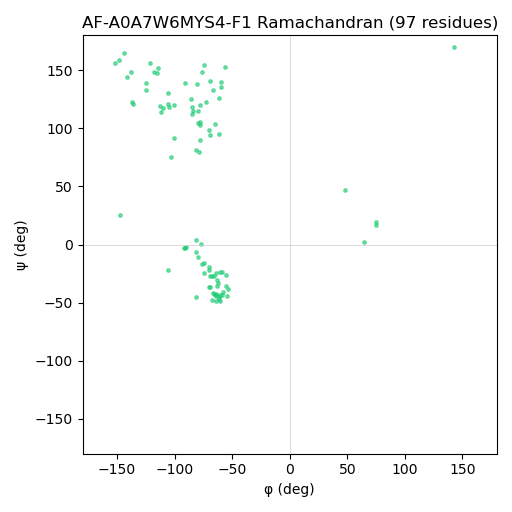1
ATOM 811 C C . GLY A 1 98 ? 1.298 16.764 -8.352 1.00 55.47 98 GLY A C 1
ATOM 812 O O . GLY A 1 98 ? 1.457 15.908 -9.222 1.00 55.47 98 GLY A O 1
ATOM 813 N N . ILE A 1 99 ? 2.282 17.502 -7.830 1.00 45.03 99 ILE A N 1
ATOM 814 C CA . ILE A 1 99 ? 3.698 17.112 -7.742 1.00 45.03 99 ILE A CA 1
ATOM 815 C C . ILE A 1 99 ? 4.234 17.625 -6.406 1.00 45.03 99 ILE A C 1
ATOM 817 O O . ILE A 1 99 ? 4.053 18.835 -6.145 1.00 45.03 99 ILE A O 1
#